Protein AF-A0A961QF78-F1 (afdb_monomer_lite)

Foldseek 3Di:
DDDDDDPDDPPPPPPPVPQDFDKAWDDWDDDPNDTKTKIKTWGAPDPPCPDVPSVPRPPIQIWMWIDQDVQDIDTQGRDCVSVVVVSVCVVVVNDDGDGDDDPD

Radius of gyration: 21.24 Å; chains: 1; bounding box: 30×67×54 Å

Structure (mmCIF, N/CA/C/O backbone):
data_AF-A0A961QF78-F1
#
_entry.id   AF-A0A961QF78-F1
#
loop_
_atom_site.group_PDB
_atom_site.id
_atom_site.type_symbol
_atom_site.label_atom_id
_atom_site.label_alt_id
_atom_site.label_comp_id
_atom_site.label_asym_id
_atom_site.label_entity_id
_atom_site.label_seq_id
_atom_site.pdbx_PDB_ins_code
_atom_site.Cartn_x
_atom_site.Cartn_y
_atom_site.Cartn_z
_atom_site.occupancy
_atom_site.B_iso_or_equiv
_atom_site.auth_seq_id
_atom_site.auth_comp_id
_atom_site.auth_asym_id
_atom_site.auth_atom_id
_atom_site.pdbx_PDB_model_num
ATOM 1 N N . MET A 1 1 ? -13.721 -57.727 -33.755 1.00 37.62 1 MET A N 1
ATOM 2 C CA . MET A 1 1 ? -13.379 -56.447 -34.413 1.00 37.62 1 MET A CA 1
ATOM 3 C C . MET A 1 1 ? -13.380 -55.358 -33.355 1.00 37.62 1 MET A C 1
ATOM 5 O O . MET A 1 1 ? -14.286 -55.329 -32.536 1.00 37.62 1 MET A O 1
ATOM 9 N N . ARG A 1 2 ? -12.299 -54.576 -33.316 1.00 43.25 2 ARG A N 1
ATOM 10 C CA . ARG A 1 2 ? -12.012 -53.510 -32.347 1.00 43.25 2 ARG A CA 1
ATOM 11 C C . ARG A 1 2 ? -12.944 -52.314 -32.557 1.00 43.25 2 ARG A C 1
ATOM 13 O O . ARG A 1 2 ? -13.176 -51.977 -33.711 1.00 43.25 2 ARG A O 1
ATOM 20 N N . LEU A 1 3 ? -13.312 -51.611 -31.484 1.00 38.59 3 LEU A N 1
ATOM 21 C CA . LEU A 1 3 ? -13.266 -50.144 -31.479 1.00 38.59 3 LEU A CA 1
ATOM 22 C C . LEU A 1 3 ? -13.252 -49.608 -30.038 1.00 38.59 3 LEU A C 1
ATOM 24 O O . LEU A 1 3 ? -14.286 -49.461 -29.395 1.00 38.59 3 LEU A O 1
ATOM 28 N N . SER A 1 4 ? -12.050 -49.343 -29.528 1.00 45.09 4 SER A N 1
ATOM 29 C CA . SER A 1 4 ? -11.834 -48.514 -28.341 1.00 45.09 4 SER A CA 1
ATOM 30 C C . SER A 1 4 ? -11.868 -47.057 -28.791 1.00 45.09 4 SER A C 1
ATOM 32 O O . SER A 1 4 ? -11.005 -46.647 -29.566 1.00 45.09 4 SER A O 1
ATOM 34 N N . ILE A 1 5 ? -12.847 -46.278 -28.334 1.00 55.16 5 ILE A N 1
ATOM 35 C CA . ILE A 1 5 ? -12.866 -44.829 -28.549 1.00 55.16 5 ILE A CA 1
ATOM 36 C C . ILE A 1 5 ? -12.299 -44.187 -27.283 1.00 55.16 5 ILE A C 1
ATOM 38 O O . ILE A 1 5 ? -12.975 -44.088 -26.264 1.00 55.16 5 ILE A O 1
ATOM 42 N N . LEU A 1 6 ? -11.019 -43.811 -27.348 1.00 52.19 6 LEU A N 1
ATOM 43 C CA . LEU A 1 6 ? -10.396 -42.878 -26.415 1.00 52.19 6 LEU A CA 1
ATOM 44 C C . LEU A 1 6 ? -10.910 -41.473 -26.745 1.00 52.19 6 LEU A C 1
ATOM 46 O O . LEU A 1 6 ? -10.454 -40.855 -27.706 1.00 52.19 6 LEU A O 1
ATOM 50 N N . THR A 1 7 ? -11.866 -40.963 -25.975 1.00 60.22 7 THR A N 1
ATOM 51 C CA . THR A 1 7 ? -12.257 -39.552 -26.037 1.00 60.22 7 THR A CA 1
ATOM 52 C C . THR A 1 7 ? -11.211 -38.731 -25.290 1.00 60.22 7 THR A C 1
ATOM 54 O O . THR A 1 7 ? -11.078 -38.814 -24.071 1.00 60.22 7 THR A O 1
ATOM 57 N N . GLY A 1 8 ? -10.411 -38.006 -26.070 1.00 50.50 8 GLY A N 1
ATOM 58 C CA . GLY A 1 8 ? -9.253 -37.250 -25.623 1.00 50.50 8 GLY A CA 1
ATOM 59 C C . GLY A 1 8 ? -9.582 -36.124 -24.646 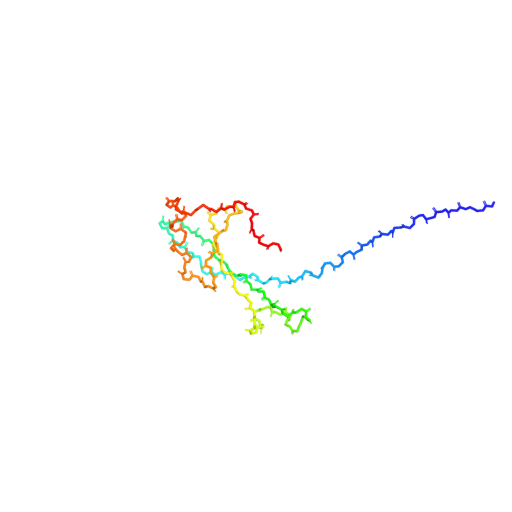1.00 50.50 8 GLY A C 1
ATOM 60 O O . GLY A 1 8 ? -10.525 -35.355 -24.818 1.00 50.50 8 GLY A O 1
ATOM 61 N N . THR A 1 9 ? -8.731 -36.022 -23.635 1.00 58.47 9 THR A N 1
ATOM 62 C CA . THR A 1 9 ? -8.574 -34.896 -22.722 1.00 58.47 9 THR A CA 1
ATOM 63 C C . THR A 1 9 ? -8.119 -33.658 -23.496 1.00 58.47 9 THR A C 1
ATOM 65 O O . THR A 1 9 ? -6.945 -33.517 -23.828 1.00 58.47 9 THR A O 1
ATOM 68 N N . ALA A 1 10 ? -9.034 -32.728 -23.759 1.00 55.44 10 ALA A N 1
ATOM 69 C CA . ALA A 1 10 ? -8.681 -31.363 -24.133 1.00 55.44 10 ALA A CA 1
ATOM 70 C C . ALA A 1 10 ? -8.483 -30.534 -22.853 1.00 55.44 10 ALA A C 1
ATOM 72 O O . ALA A 1 10 ? -9.369 -29.792 -22.433 1.00 55.44 10 ALA A O 1
ATOM 73 N N . LEU A 1 11 ? -7.325 -30.688 -22.200 1.00 54.59 11 LEU A N 1
ATOM 74 C CA . LEU A 1 11 ? -6.872 -29.711 -21.209 1.00 54.59 11 LEU A CA 1
ATOM 75 C C . LEU A 1 11 ? -6.378 -28.482 -21.985 1.00 54.59 11 LEU A C 1
ATOM 77 O O . LEU A 1 11 ? -5.232 -28.425 -22.429 1.00 54.59 11 LEU A O 1
ATOM 81 N N . LEU A 1 12 ? -7.259 -27.504 -22.187 1.00 52.03 12 LEU A N 1
ATOM 82 C CA . LEU A 1 12 ? -6.857 -26.150 -22.555 1.00 52.03 12 LEU A CA 1
ATOM 83 C C . LEU A 1 12 ? -6.114 -25.558 -21.352 1.00 52.03 12 LEU A C 1
ATOM 85 O O . LEU A 1 12 ? -6.719 -24.982 -20.451 1.00 52.03 12 LEU A O 1
ATOM 89 N N . ALA A 1 13 ? -4.797 -25.752 -21.315 1.00 53.66 13 ALA A N 1
ATOM 90 C CA . ALA A 1 13 ? -3.917 -25.002 -20.437 1.00 53.66 13 ALA A CA 1
ATOM 91 C C . ALA A 1 13 ? -3.958 -23.535 -20.884 1.00 53.66 13 ALA A C 1
ATOM 93 O O . ALA A 1 13 ? -3.224 -23.116 -21.777 1.00 53.66 13 ALA A O 1
ATOM 94 N N . ALA A 1 14 ? -4.855 -22.753 -20.287 1.00 52.00 14 ALA A N 1
ATOM 95 C CA . ALA A 1 14 ? -4.728 -21.310 -20.282 1.00 52.00 14 ALA A CA 1
ATOM 96 C C . ALA A 1 14 ? -3.449 -20.979 -19.499 1.00 52.00 14 ALA A C 1
ATOM 98 O O . ALA A 1 14 ? -3.462 -20.873 -18.274 1.00 52.00 14 ALA A O 1
ATOM 99 N N . CYS A 1 15 ? -2.319 -20.870 -20.202 1.00 51.75 15 CYS A N 1
ATOM 100 C CA . CYS A 1 15 ? -1.143 -20.173 -19.699 1.00 51.75 15 CYS A CA 1
ATOM 101 C C . CYS A 1 15 ? -1.511 -18.693 -19.582 1.00 51.75 15 CYS A C 1
ATOM 103 O O . CYS A 1 15 ? -1.208 -17.886 -20.458 1.00 51.75 15 CYS A O 1
ATOM 105 N N . SER A 1 16 ? -2.208 -18.338 -18.505 1.00 48.06 16 SER A N 1
ATOM 106 C CA . SER A 1 16 ? -2.266 -16.964 -18.036 1.00 48.06 16 SER A CA 1
ATOM 107 C C . SER A 1 16 ? -0.824 -16.564 -17.761 1.00 48.06 16 SER A C 1
ATOM 109 O O . SER A 1 16 ? -0.210 -17.077 -16.825 1.00 48.06 16 SER A O 1
ATOM 111 N N . VAL A 1 17 ? -0.254 -15.704 -18.604 1.00 51.66 17 VAL A N 1
ATOM 112 C CA . VAL A 1 17 ? 1.000 -15.018 -18.296 1.00 51.66 17 VAL A CA 1
ATOM 113 C C . VAL A 1 17 ? 0.685 -14.150 -17.081 1.00 51.66 17 VAL A C 1
ATOM 115 O O . VAL A 1 17 ? 0.201 -13.028 -17.224 1.00 51.66 17 VAL A O 1
ATOM 118 N N . LEU A 1 18 ? 0.831 -14.714 -15.876 1.00 54.84 18 LEU A N 1
ATOM 119 C CA . LEU A 1 18 ? 0.769 -13.956 -14.636 1.00 54.84 18 LEU A CA 1
ATOM 120 C C . LEU A 1 18 ? 1.874 -12.919 -14.765 1.00 54.84 18 LEU A C 1
ATOM 122 O O . LEU A 1 18 ? 3.051 -13.261 -14.680 1.00 54.84 18 LEU A O 1
ATOM 126 N N . ARG A 1 19 ? 1.502 -11.666 -15.027 1.00 60.88 19 ARG A N 1
ATOM 127 C CA . ARG A 1 19 ? 2.434 -10.556 -14.890 1.00 60.88 19 ARG A CA 1
ATOM 128 C C . ARG A 1 19 ? 2.821 -10.528 -13.415 1.00 60.88 19 ARG A C 1
ATOM 130 O O . ARG A 1 19 ? 1.931 -10.322 -12.585 1.00 60.88 19 ARG A O 1
ATOM 137 N N . PRO A 1 20 ? 4.081 -10.806 -13.055 1.00 61.72 20 PRO A N 1
ATOM 138 C CA . PRO A 1 20 ? 4.467 -10.776 -11.661 1.00 61.72 20 PRO A CA 1
ATOM 139 C C . PRO A 1 20 ? 4.433 -9.312 -11.225 1.00 61.72 20 PRO A C 1
ATOM 141 O O . PRO A 1 20 ? 5.315 -8.529 -11.564 1.00 61.72 20 PRO A O 1
ATOM 144 N N . TYR A 1 21 ? 3.386 -8.915 -10.501 1.00 74.06 21 TYR A N 1
ATOM 145 C CA . TYR A 1 21 ? 3.510 -7.736 -9.661 1.00 74.06 21 TYR A CA 1
ATOM 146 C C . TYR A 1 21 ? 4.476 -8.102 -8.540 1.00 74.06 21 TYR A C 1
ATOM 148 O O . TYR A 1 21 ? 4.408 -9.193 -7.966 1.00 74.06 21 TYR A O 1
ATOM 156 N N . GLN A 1 22 ? 5.381 -7.193 -8.224 1.00 87.25 22 GLN A N 1
ATOM 157 C CA . GLN A 1 22 ? 6.293 -7.382 -7.115 1.00 87.25 22 GLN A CA 1
ATOM 158 C C . GLN A 1 22 ? 5.731 -6.686 -5.889 1.00 87.25 22 GLN A C 1
ATOM 160 O O . GLN A 1 22 ? 5.290 -5.536 -5.948 1.00 87.25 22 GLN A O 1
ATOM 165 N N . HIS A 1 23 ? 5.719 -7.413 -4.780 1.00 91.12 23 HIS A N 1
ATOM 166 C CA . HIS A 1 23 ? 5.291 -6.913 -3.484 1.00 91.12 23 HIS A CA 1
ATOM 167 C C . HIS A 1 23 ? 6.527 -6.554 -2.665 1.00 91.12 23 HIS A C 1
ATOM 169 O O . HIS A 1 23 ? 7.433 -7.373 -2.523 1.00 91.12 23 HIS A O 1
ATOM 175 N N . VAL A 1 24 ? 6.566 -5.332 -2.144 1.00 93.69 24 VAL A N 1
ATOM 176 C CA . VAL A 1 24 ? 7.660 -4.826 -1.311 1.00 93.69 24 VAL A CA 1
ATOM 177 C C . VAL A 1 24 ? 7.078 -4.348 0.007 1.00 93.69 24 VAL A C 1
ATOM 179 O O . VAL A 1 24 ? 6.321 -3.377 0.029 1.00 93.69 24 VAL A O 1
ATOM 182 N N . ASP A 1 25 ? 7.435 -5.008 1.103 1.00 96.00 25 ASP A N 1
ATOM 183 C CA . ASP A 1 25 ? 7.040 -4.558 2.433 1.00 96.00 25 ASP A CA 1
ATOM 184 C C . ASP A 1 25 ? 7.774 -3.262 2.794 1.00 96.00 25 ASP A C 1
ATOM 186 O O . ASP A 1 25 ? 8.976 -3.106 2.562 1.00 96.00 25 ASP A O 1
ATOM 190 N N . LEU A 1 26 ? 7.028 -2.309 3.342 1.00 95.81 26 LEU A N 1
ATOM 191 C CA . LEU A 1 26 ? 7.534 -1.024 3.802 1.00 95.81 26 LEU A CA 1
ATOM 192 C C . LEU A 1 26 ? 7.504 -0.979 5.335 1.00 95.81 26 LEU A C 1
ATOM 194 O O . LEU A 1 26 ? 6.788 -1.766 5.959 1.00 95.81 26 LEU A O 1
ATOM 198 N N . PRO A 1 27 ? 8.255 -0.056 5.966 1.00 96.69 27 PRO A N 1
ATOM 199 C CA . PRO A 1 27 ? 8.155 0.144 7.403 1.00 96.69 27 PRO A CA 1
ATOM 200 C C . PRO A 1 27 ? 6.695 0.365 7.826 1.00 96.69 27 PRO A C 1
ATOM 202 O O . PRO A 1 27 ? 5.997 1.167 7.191 1.00 96.69 27 PRO A O 1
ATOM 205 N N . PRO A 1 28 ? 6.218 -0.329 8.872 1.00 95.88 28 PRO A N 1
ATOM 206 C CA . PRO A 1 28 ? 4.849 -0.177 9.325 1.00 95.88 28 PRO A CA 1
ATOM 207 C C . PRO A 1 28 ? 4.631 1.210 9.934 1.00 95.88 28 PRO A C 1
ATOM 209 O O . PRO A 1 28 ? 5.561 1.873 10.401 1.00 95.88 28 PRO A O 1
ATOM 212 N N . ILE A 1 29 ? 3.374 1.646 9.958 1.00 95.50 29 ILE A N 1
ATOM 213 C CA . ILE A 1 29 ? 2.982 2.933 10.537 1.00 95.50 29 ILE A CA 1
ATOM 214 C C . ILE A 1 29 ? 2.272 2.677 11.863 1.00 95.50 29 ILE A C 1
ATOM 216 O O . ILE A 1 29 ? 1.311 1.912 11.915 1.00 95.50 29 ILE A O 1
ATOM 220 N N . ASN A 1 30 ? 2.706 3.347 12.932 1.00 95.88 30 ASN A N 1
ATOM 221 C CA . ASN A 1 30 ? 2.049 3.277 14.235 1.00 95.88 30 ASN A CA 1
ATOM 222 C C . ASN A 1 30 ? 1.180 4.520 14.470 1.00 95.88 30 ASN A C 1
ATOM 224 O O . ASN A 1 30 ? 1.683 5.643 14.481 1.00 95.88 30 ASN A O 1
ATOM 228 N N . ILE A 1 31 ? -0.123 4.326 14.684 1.00 94.25 31 ILE A N 1
ATOM 229 C CA . ILE A 1 31 ? -1.056 5.408 15.024 1.00 94.25 31 ILE A CA 1
ATOM 230 C C . ILE A 1 31 ? -1.769 5.036 16.319 1.00 94.25 31 ILE A C 1
ATOM 232 O O . ILE A 1 31 ? -2.632 4.156 16.343 1.00 94.25 31 ILE A O 1
ATOM 236 N N . GLY A 1 32 ? -1.447 5.745 17.401 1.00 91.75 32 GLY A N 1
ATOM 237 C CA . GLY A 1 32 ? -2.109 5.566 18.696 1.00 91.75 32 GLY A CA 1
ATOM 238 C C . GLY A 1 32 ? -1.965 4.153 19.267 1.00 91.75 32 GLY A C 1
ATOM 239 O O . GLY A 1 32 ? -2.928 3.635 19.824 1.00 91.75 32 GLY A O 1
ATOM 240 N N . GLY A 1 33 ? -0.806 3.513 19.077 1.00 93.81 33 GLY A N 1
ATOM 241 C CA . GLY A 1 33 ? -0.519 2.166 19.579 1.00 93.81 33 GLY A CA 1
ATOM 242 C C . GLY A 1 33 ? -0.972 1.029 18.661 1.00 93.81 33 GLY A C 1
ATOM 243 O O . GLY A 1 33 ? -0.640 -0.121 18.926 1.00 93.81 33 GLY A O 1
ATOM 244 N N . THR A 1 34 ? -1.690 1.328 17.576 1.00 94.81 34 THR A N 1
ATOM 245 C CA . THR A 1 34 ? -2.038 0.344 16.544 1.00 94.81 34 THR A CA 1
ATOM 246 C C . THR A 1 34 ? -1.015 0.397 15.416 1.00 94.81 34 THR A C 1
ATOM 248 O O . THR A 1 34 ? -0.767 1.471 14.863 1.00 94.81 34 THR A O 1
ATOM 251 N N . GLU A 1 35 ? -0.444 -0.755 15.076 1.00 96.62 35 GLU A N 1
ATOM 252 C CA . GLU A 1 35 ? 0.479 -0.917 13.954 1.00 96.62 35 GLU A CA 1
ATOM 253 C C . GLU A 1 35 ? -0.284 -1.290 12.676 1.00 96.62 35 GLU A C 1
ATOM 255 O O . GLU A 1 35 ? -1.124 -2.188 12.685 1.00 96.62 35 GLU A O 1
ATOM 260 N N . TYR A 1 36 ? 0.015 -0.591 11.582 1.00 95.38 36 TYR A N 1
ATOM 261 C CA . TYR A 1 36 ? -0.564 -0.814 10.262 1.00 95.38 36 TYR A CA 1
ATOM 262 C C . TYR A 1 36 ? 0.532 -1.277 9.308 1.00 95.38 36 TYR A C 1
ATOM 264 O O . TYR A 1 36 ? 1.528 -0.574 9.113 1.00 95.38 36 TYR A O 1
ATOM 272 N N . ALA A 1 37 ? 0.334 -2.445 8.695 1.00 97.12 37 ALA A N 1
ATOM 273 C CA . ALA A 1 37 ? 1.230 -2.942 7.661 1.00 97.12 37 ALA A CA 1
ATOM 274 C C . ALA A 1 37 ? 1.104 -2.078 6.402 1.00 97.12 37 ALA A C 1
ATOM 276 O O . ALA A 1 37 ? -0.003 -1.740 5.974 1.00 97.12 37 ALA A O 1
ATOM 277 N N . VAL A 1 38 ? 2.240 -1.738 5.800 1.00 96.56 38 VAL A N 1
ATOM 278 C CA . VAL A 1 38 ? 2.309 -0.936 4.578 1.00 96.56 38 VAL A CA 1
ATOM 279 C C . VAL A 1 38 ? 3.154 -1.688 3.564 1.00 96.56 38 VAL A C 1
ATOM 281 O O . VAL A 1 38 ? 4.193 -2.244 3.905 1.00 96.56 38 VAL A O 1
ATOM 284 N N . PHE A 1 39 ? 2.720 -1.697 2.311 1.00 96.31 39 PHE A N 1
ATOM 285 C CA . PHE A 1 39 ? 3.462 -2.326 1.228 1.00 96.31 39 PHE A CA 1
ATOM 286 C C . PHE A 1 39 ? 3.344 -1.528 -0.064 1.00 96.31 39 PHE A C 1
ATOM 288 O O . PHE A 1 39 ? 2.407 -0.756 -0.263 1.00 96.31 39 PHE A O 1
ATOM 295 N N . MET A 1 40 ? 4.298 -1.733 -0.961 1.00 95.38 40 MET A N 1
ATOM 296 C CA . MET A 1 40 ? 4.301 -1.206 -2.316 1.00 95.38 40 MET A CA 1
ATOM 297 C C . MET A 1 40 ? 4.102 -2.353 -3.303 1.00 95.38 40 MET A C 1
ATOM 299 O O . MET A 1 40 ? 4.822 -3.349 -3.270 1.00 95.38 40 MET A O 1
ATOM 303 N N . ARG A 1 41 ? 3.143 -2.193 -4.213 1.00 93.44 41 ARG A N 1
ATOM 304 C CA . ARG A 1 41 ? 3.047 -2.981 -5.440 1.00 93.44 41 ARG A CA 1
ATOM 305 C C . ARG A 1 41 ? 3.843 -2.275 -6.523 1.00 93.44 41 ARG A C 1
ATOM 307 O O . ARG A 1 41 ? 3.648 -1.079 -6.746 1.00 93.44 41 ARG A O 1
ATOM 314 N N . VAL A 1 42 ? 4.715 -3.020 -7.182 1.00 91.44 42 VAL A N 1
ATOM 315 C CA . VAL A 1 42 ? 5.501 -2.551 -8.319 1.00 91.44 42 VAL A CA 1
ATOM 316 C C . VAL A 1 42 ? 5.115 -3.375 -9.536 1.00 91.44 42 VAL A C 1
ATOM 318 O O . VAL A 1 42 ? 5.141 -4.605 -9.499 1.00 91.44 42 VAL A O 1
ATOM 321 N N . GLU A 1 43 ? 4.710 -2.691 -10.598 1.00 88.69 43 GLU A N 1
ATOM 322 C CA . GLU A 1 43 ? 4.249 -3.300 -11.841 1.00 88.69 43 GLU A CA 1
ATOM 323 C C . GLU A 1 43 ? 5.060 -2.748 -13.011 1.00 88.69 43 GLU A C 1
ATOM 325 O O . GLU A 1 43 ? 5.023 -1.551 -13.299 1.00 88.69 43 GLU A O 1
ATOM 330 N N . SER A 1 44 ? 5.774 -3.628 -13.708 1.00 86.38 44 SER A N 1
ATOM 331 C CA . SER A 1 44 ? 6.436 -3.278 -14.960 1.00 86.38 44 SER A CA 1
ATOM 332 C C . SER A 1 44 ? 5.402 -3.211 -16.097 1.00 86.38 44 SER A C 1
ATOM 334 O O . SER A 1 44 ? 4.660 -4.176 -16.306 1.00 86.38 44 SER A O 1
ATOM 336 N N . PRO A 1 45 ? 5.322 -2.101 -16.857 1.00 82.31 45 PRO A N 1
ATOM 337 C CA . PRO A 1 45 ? 4.471 -2.030 -18.044 1.00 82.31 45 PRO A CA 1
ATOM 338 C C . PRO A 1 45 ? 5.020 -2.836 -19.235 1.00 82.31 45 PRO A C 1
ATOM 340 O O . PRO A 1 45 ? 4.284 -3.048 -20.202 1.00 82.31 45 PRO A O 1
ATOM 343 N N . SER A 1 46 ? 6.284 -3.280 -19.186 1.00 76.06 46 SER A N 1
ATOM 344 C CA . SER A 1 46 ? 6.937 -4.074 -20.233 1.00 76.06 46 SER A CA 1
ATOM 345 C C . SER A 1 46 ? 6.231 -5.428 -20.395 1.00 76.06 46 SER A C 1
ATOM 347 O O . SER A 1 46 ? 6.257 -6.301 -19.531 1.00 76.06 46 SER A O 1
ATOM 349 N N . SER A 1 47 ? 5.538 -5.599 -21.525 1.00 70.50 47 SER A N 1
ATOM 350 C CA . SER A 1 47 ? 4.815 -6.834 -21.864 1.00 70.50 47 SER A CA 1
ATOM 351 C C . SER A 1 47 ? 5.716 -7.931 -22.430 1.00 70.50 47 SER A C 1
ATOM 353 O O . SER A 1 47 ? 5.287 -9.072 -22.562 1.00 70.50 47 SER A O 1
ATOM 355 N N . ASP A 1 48 ? 6.934 -7.569 -22.811 1.00 65.88 48 ASP A N 1
ATOM 356 C CA . ASP A 1 48 ? 7.949 -8.423 -23.421 1.00 65.88 48 ASP A CA 1
ATOM 357 C C . ASP A 1 48 ? 8.888 -9.074 -22.392 1.00 65.88 48 ASP A C 1
ATOM 359 O O . ASP A 1 48 ? 9.834 -9.753 -22.778 1.00 65.88 48 ASP A O 1
ATOM 363 N N . MET A 1 49 ? 8.612 -8.913 -21.089 1.00 64.06 49 MET A N 1
ATOM 364 C CA . MET A 1 49 ? 9.423 -9.458 -19.990 1.00 64.06 49 MET A CA 1
ATOM 365 C C . MET A 1 49 ? 10.892 -9.007 -20.031 1.00 64.06 49 MET A C 1
ATOM 367 O O . MET A 1 49 ? 11.757 -9.672 -19.459 1.00 64.06 49 MET A O 1
ATOM 371 N N . THR A 1 50 ? 11.181 -7.870 -20.677 1.00 69.75 50 THR A N 1
ATOM 372 C CA . THR A 1 50 ? 12.535 -7.294 -20.747 1.00 69.75 50 THR A CA 1
ATOM 373 C C . THR A 1 50 ? 13.123 -7.101 -19.350 1.00 69.75 50 THR A C 1
ATOM 375 O O . THR A 1 50 ? 14.323 -7.277 -19.141 1.00 69.75 50 THR A O 1
ATOM 378 N N . TYR A 1 51 ? 12.259 -6.826 -18.373 1.00 67.62 51 TYR A N 1
ATOM 379 C CA . TYR A 1 51 ? 12.603 -6.806 -16.963 1.00 67.62 51 TYR A CA 1
ATOM 380 C C . TYR A 1 51 ? 12.004 -8.026 -16.259 1.00 67.62 51 TYR A C 1
ATOM 382 O O . TYR A 1 51 ? 10.793 -8.124 -16.072 1.00 67.62 51 TYR A O 1
ATOM 390 N N . ALA A 1 52 ? 12.866 -8.959 -15.846 1.00 71.00 52 ALA A N 1
ATOM 391 C CA . ALA A 1 52 ? 12.471 -10.083 -14.992 1.00 71.00 52 ALA A CA 1
ATOM 392 C C . ALA A 1 52 ? 12.116 -9.634 -13.559 1.00 71.00 52 ALA A C 1
ATOM 394 O O . ALA A 1 52 ? 11.372 -10.319 -12.861 1.00 71.00 52 ALA A O 1
ATOM 395 N N . ASP A 1 53 ? 12.651 -8.485 -13.139 1.00 79.25 53 ASP A N 1
ATOM 396 C CA . ASP A 1 53 ? 12.404 -7.835 -11.855 1.00 79.25 53 ASP A CA 1
ATOM 397 C C . ASP A 1 53 ? 11.695 -6.497 -12.103 1.00 79.25 53 ASP A C 1
ATOM 399 O O . ASP A 1 53 ? 12.258 -5.603 -12.740 1.00 79.25 53 ASP A O 1
ATOM 403 N N . ALA A 1 54 ? 10.461 -6.349 -11.613 1.00 85.25 54 ALA A N 1
ATOM 404 C CA . ALA A 1 54 ? 9.677 -5.134 -11.822 1.00 85.25 54 ALA A CA 1
ATOM 405 C C . ALA A 1 54 ? 10.326 -3.909 -11.156 1.00 85.25 54 ALA A C 1
ATOM 407 O O . ALA A 1 54 ? 10.154 -2.796 -11.642 1.00 85.25 54 ALA A O 1
ATOM 408 N N . LEU A 1 55 ? 11.113 -4.088 -10.089 1.00 85.75 55 LEU A N 1
ATOM 409 C CA . LEU A 1 55 ? 11.872 -3.000 -9.465 1.00 85.75 55 LEU A CA 1
ATOM 410 C C . LEU A 1 55 ? 13.014 -2.472 -10.338 1.00 85.75 55 LEU A C 1
ATOM 412 O O . LEU A 1 55 ? 13.424 -1.324 -10.151 1.00 85.75 55 LEU A O 1
ATOM 416 N N . ALA A 1 56 ? 13.529 -3.290 -11.256 1.00 86.12 56 ALA A N 1
ATOM 417 C CA . ALA A 1 56 ? 14.606 -2.909 -12.162 1.00 86.12 56 ALA A CA 1
ATOM 418 C C . ALA A 1 56 ? 14.103 -2.154 -13.405 1.00 86.12 56 ALA A C 1
ATOM 420 O O . ALA A 1 56 ? 14.913 -1.546 -14.107 1.00 86.12 56 ALA A O 1
ATOM 421 N N . ASP A 1 57 ? 12.793 -2.173 -13.679 1.00 87.31 57 ASP A N 1
ATOM 422 C CA . ASP A 1 57 ? 12.201 -1.411 -14.777 1.00 87.31 57 ASP A CA 1
ATOM 423 C C . ASP A 1 57 ? 12.090 0.078 -14.390 1.00 87.31 57 ASP A C 1
ATOM 425 O O . ASP A 1 57 ? 11.341 0.427 -13.469 1.00 87.31 57 ASP A O 1
ATOM 429 N N . PRO A 1 58 ? 12.792 0.994 -15.086 1.00 87.31 58 PRO A N 1
ATOM 430 C CA . PRO A 1 58 ? 12.710 2.426 -14.804 1.00 87.31 58 PRO A CA 1
ATOM 431 C C . PRO A 1 58 ? 11.314 3.013 -15.063 1.00 87.31 58 PRO A C 1
ATOM 433 O O . PRO A 1 58 ? 11.001 4.082 -14.545 1.00 87.31 58 PRO A O 1
ATOM 436 N N . ASN A 1 59 ? 10.475 2.324 -15.840 1.00 87.56 59 ASN A N 1
ATOM 437 C CA . ASN A 1 59 ? 9.101 2.714 -16.147 1.00 87.56 59 ASN A CA 1
ATOM 438 C C . ASN A 1 59 ? 8.072 1.994 -15.263 1.00 87.56 59 ASN A C 1
ATOM 440 O O . ASN A 1 59 ? 6.868 2.101 -15.516 1.00 87.56 59 ASN A O 1
ATOM 444 N N . ALA A 1 60 ? 8.513 1.246 -14.247 1.00 89.06 60 ALA A N 1
ATOM 445 C CA . ALA A 1 60 ? 7.606 0.539 -13.362 1.00 89.06 60 ALA A CA 1
ATOM 446 C C . ALA A 1 60 ? 6.655 1.494 -12.636 1.00 89.06 6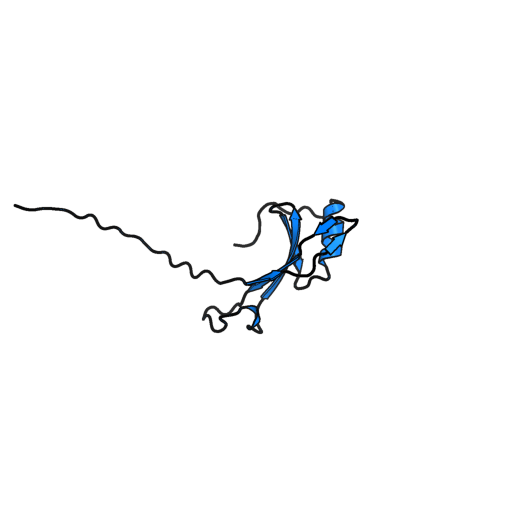0 ALA A C 1
ATOM 448 O O . ALA A 1 60 ? 7.051 2.505 -12.050 1.00 89.06 60 ALA A O 1
ATOM 449 N N . ARG A 1 61 ? 5.380 1.119 -12.615 1.00 91.00 61 ARG A N 1
ATOM 450 C CA . ARG A 1 61 ? 4.342 1.799 -11.848 1.00 91.00 61 ARG A CA 1
ATOM 451 C C . ARG A 1 61 ? 4.406 1.330 -10.404 1.00 91.00 61 ARG A C 1
ATOM 453 O O . ARG A 1 61 ? 4.576 0.143 -10.135 1.00 91.00 61 ARG A O 1
ATOM 460 N N . ARG A 1 62 ? 4.248 2.266 -9.471 1.00 92.69 62 ARG A N 1
ATOM 461 C CA . ARG A 1 62 ? 4.301 2.006 -8.029 1.00 92.69 62 ARG A CA 1
ATOM 462 C C . ARG A 1 62 ? 2.981 2.397 -7.396 1.00 92.69 62 ARG A C 1
ATOM 464 O O . ARG A 1 62 ? 2.451 3.466 -7.675 1.00 92.69 62 ARG A O 1
ATOM 471 N N . ALA A 1 63 ? 2.470 1.541 -6.528 1.00 94.62 63 ALA A N 1
ATOM 472 C CA . ALA A 1 63 ? 1.258 1.801 -5.772 1.00 94.62 63 ALA A CA 1
ATOM 473 C C . ALA A 1 63 ? 1.458 1.341 -4.329 1.00 94.62 63 ALA A C 1
ATOM 475 O O . ALA A 1 63 ? 1.706 0.166 -4.074 1.00 94.62 63 ALA A O 1
ATOM 476 N N . VAL A 1 64 ? 1.375 2.271 -3.385 1.00 95.88 64 VAL A N 1
ATOM 477 C CA . VAL A 1 64 ? 1.524 2.009 -1.955 1.00 95.88 64 VAL A CA 1
ATOM 478 C C . VAL A 1 64 ? 0.157 1.804 -1.327 1.00 95.88 64 VAL A C 1
ATOM 480 O O . VAL A 1 64 ? -0.790 2.541 -1.608 1.00 95.88 64 VAL A O 1
ATOM 483 N N . TYR A 1 65 ? 0.069 0.809 -0.454 1.00 95.81 65 TYR A N 1
ATOM 484 C CA . TYR A 1 65 ? -1.141 0.439 0.257 1.00 95.81 65 TYR A CA 1
ATOM 485 C C . TYR A 1 65 ? -0.866 0.275 1.746 1.00 95.81 65 TYR A C 1
ATOM 487 O O . TYR A 1 65 ? 0.190 -0.220 2.135 1.00 95.81 65 TYR A O 1
ATOM 495 N N . ALA A 1 66 ? -1.848 0.636 2.567 1.00 96.38 66 ALA A N 1
ATOM 496 C CA . ALA A 1 66 ? -1.887 0.299 3.983 1.00 96.38 66 ALA A CA 1
ATOM 497 C C . ALA A 1 66 ? -2.988 -0.731 4.248 1.00 96.38 66 ALA A C 1
ATOM 499 O O . ALA A 1 66 ? -4.114 -0.577 3.771 1.00 96.38 66 ALA A O 1
ATOM 500 N N . VAL A 1 67 ? -2.673 -1.765 5.023 1.00 95.12 67 VAL A N 1
ATOM 501 C CA . VAL A 1 67 ? -3.641 -2.752 5.509 1.00 95.12 67 VAL A CA 1
ATOM 502 C C . VAL A 1 67 ? -4.306 -2.179 6.752 1.00 95.12 67 VAL A C 1
ATOM 504 O O . VAL A 1 67 ? -3.633 -1.954 7.756 1.00 95.12 67 VAL A O 1
ATOM 507 N N . VAL A 1 68 ? -5.613 -1.924 6.683 1.00 93.38 68 VAL A N 1
ATOM 508 C CA . VAL A 1 68 ? -6.366 -1.352 7.814 1.00 93.38 68 VAL A CA 1
ATOM 509 C C . VAL A 1 68 ? -7.269 -2.351 8.519 1.00 93.38 68 VAL A C 1
ATOM 511 O O . VAL A 1 68 ? -7.523 -2.172 9.701 1.00 93.38 68 VAL A O 1
ATOM 514 N N . ASP A 1 69 ? -7.685 -3.411 7.826 1.00 89.25 69 ASP A N 1
ATOM 515 C CA . ASP A 1 69 ? -8.394 -4.569 8.377 1.00 89.25 69 ASP A CA 1
ATOM 516 C C . ASP A 1 69 ? -8.102 -5.801 7.500 1.00 89.25 69 ASP A C 1
ATOM 518 O O . ASP A 1 69 ? -7.620 -5.651 6.368 1.00 89.25 69 ASP A O 1
ATOM 522 N N . PRO A 1 70 ? -8.425 -7.027 7.955 1.00 87.69 70 PRO A N 1
ATOM 523 C CA . PRO A 1 70 ? -8.363 -8.215 7.111 1.00 87.69 70 PRO A CA 1
ATOM 524 C C . PRO A 1 70 ? -9.140 -8.017 5.800 1.00 87.69 70 PRO A C 1
ATOM 526 O O . PRO A 1 70 ? -10.346 -7.786 5.801 1.00 87.69 70 PRO A O 1
ATOM 529 N N . GLY A 1 71 ? -8.432 -8.080 4.670 1.00 86.12 71 GLY A N 1
ATOM 530 C CA . GLY A 1 71 ? -9.017 -7.889 3.339 1.00 86.12 71 GLY A CA 1
ATOM 531 C C . GLY A 1 71 ? -9.339 -6.436 2.960 1.00 86.12 71 GLY A C 1
ATOM 532 O O . GLY A 1 71 ? -9.870 -6.213 1.872 1.00 86.12 71 GLY A O 1
ATOM 533 N N . ARG A 1 72 ? -9.008 -5.441 3.799 1.00 89.38 72 ARG A N 1
ATOM 534 C CA . ARG A 1 72 ? -9.255 -4.018 3.511 1.00 89.38 72 ARG A CA 1
ATOM 535 C C . ARG A 1 72 ? -7.952 -3.238 3.419 1.00 89.38 72 ARG A C 1
ATOM 537 O O . ARG A 1 72 ? -7.142 -3.212 4.346 1.00 89.38 72 ARG A O 1
ATOM 544 N N . LEU A 1 73 ? -7.791 -2.569 2.282 1.00 93.00 73 LEU A N 1
ATOM 545 C CA . LEU A 1 73 ? -6.599 -1.812 1.926 1.00 93.00 73 LEU A CA 1
ATOM 546 C C . LEU A 1 73 ? -6.961 -0.357 1.638 1.00 93.00 73 LEU A C 1
ATOM 548 O O . LEU A 1 73 ? -7.943 -0.082 0.950 1.00 93.00 73 LEU A O 1
ATOM 552 N N . ILE A 1 74 ? -6.124 0.567 2.097 1.00 93.00 74 ILE A N 1
ATOM 553 C CA . ILE A 1 74 ? -6.144 1.972 1.685 1.00 93.00 74 ILE A CA 1
ATOM 554 C C . ILE A 1 74 ? -5.067 2.170 0.631 1.00 93.00 74 ILE A C 1
ATOM 556 O O . ILE A 1 74 ? -3.907 1.869 0.893 1.00 93.00 74 ILE A O 1
ATOM 560 N N . TYR A 1 75 ? -5.423 2.724 -0.527 1.00 94.06 75 TYR A N 1
ATOM 561 C CA . TYR A 1 75 ? -4.432 3.213 -1.482 1.00 94.06 75 TYR A CA 1
ATOM 562 C C . TYR A 1 75 ? -3.839 4.538 -0.991 1.00 94.06 75 TYR A C 1
ATOM 564 O O . TYR A 1 75 ? -4.562 5.521 -0.828 1.00 94.06 75 TYR A O 1
ATOM 572 N N . CYS A 1 76 ? -2.528 4.562 -0.762 1.00 94.06 76 CYS A N 1
ATOM 573 C CA . CYS A 1 76 ? -1.809 5.730 -0.265 1.00 94.06 76 CYS A CA 1
ATOM 574 C C . CYS A 1 76 ? -1.215 6.620 -1.364 1.00 94.06 76 CYS A C 1
ATOM 576 O O . CYS A 1 76 ? -0.700 7.690 -1.052 1.00 94.06 76 CYS A O 1
ATOM 578 N N . GLY A 1 77 ? -1.258 6.199 -2.630 1.00 93.31 77 GLY A N 1
ATOM 579 C CA . GLY A 1 77 ? -0.555 6.874 -3.722 1.00 93.31 77 GLY A CA 1
ATOM 580 C C . GLY A 1 77 ? 0.725 6.144 -4.130 1.00 93.31 77 GLY A C 1
ATOM 581 O O . GLY A 1 77 ? 0.876 4.949 -3.899 1.00 93.31 77 GLY A O 1
ATOM 582 N N . GLU A 1 78 ? 1.666 6.870 -4.728 1.00 92.31 78 GLU A N 1
ATOM 583 C CA . GLU A 1 78 ? 2.946 6.312 -5.202 1.00 92.31 78 GLU A CA 1
ATOM 584 C C . GLU A 1 78 ? 4.020 6.234 -4.099 1.00 92.31 78 GLU A C 1
ATOM 586 O O . GLU A 1 78 ? 5.063 5.607 -4.279 1.00 92.31 78 GLU A O 1
ATOM 591 N N . THR A 1 79 ? 3.775 6.858 -2.940 1.00 92.50 79 THR A N 1
ATOM 592 C CA . THR A 1 79 ? 4.709 6.914 -1.804 1.00 92.50 79 THR A CA 1
ATOM 593 C C . THR A 1 79 ? 3.997 6.621 -0.484 1.00 92.50 79 THR A C 1
ATOM 595 O O . THR A 1 79 ? 2.773 6.690 -0.398 1.00 92.50 79 THR A O 1
ATOM 598 N N . ALA A 1 80 ? 4.761 6.310 0.567 1.00 92.00 80 ALA A N 1
ATOM 599 C CA . ALA A 1 80 ? 4.212 6.046 1.901 1.00 92.00 80 ALA A CA 1
ATOM 600 C C . ALA A 1 80 ? 3.800 7.314 2.669 1.00 92.00 80 ALA A C 1
ATOM 602 O O . ALA A 1 80 ? 3.048 7.220 3.637 1.00 92.00 80 ALA A O 1
ATOM 603 N N . ALA A 1 81 ? 4.258 8.499 2.245 1.00 92.81 81 ALA A N 1
ATOM 604 C CA . ALA A 1 81 ? 4.033 9.754 2.964 1.00 92.81 81 ALA A CA 1
ATOM 605 C C . ALA A 1 81 ? 2.543 10.064 3.245 1.00 92.81 81 ALA A C 1
ATOM 607 O O . ALA A 1 81 ? 2.236 10.508 4.352 1.00 92.81 81 ALA A O 1
ATOM 608 N N . PRO A 1 82 ? 1.587 9.794 2.330 1.00 93.00 82 PRO A N 1
ATOM 609 C CA . PRO A 1 82 ? 0.175 10.071 2.592 1.00 93.00 82 PRO A CA 1
ATOM 610 C C . PRO A 1 82 ? -0.517 9.031 3.487 1.00 93.00 82 PRO A C 1
ATOM 612 O O . PRO A 1 82 ? -1.5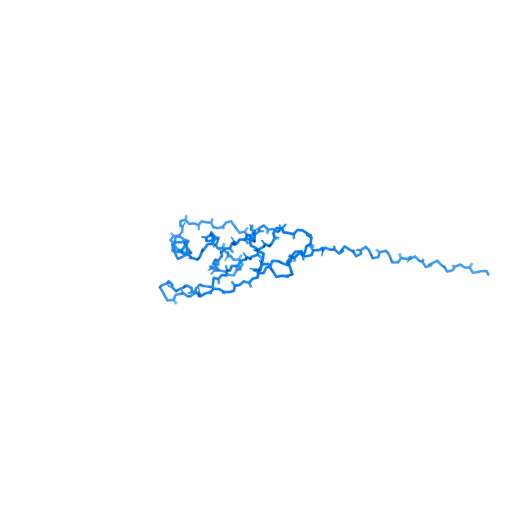87 9.334 4.025 1.00 93.00 82 PRO A O 1
ATOM 615 N N . CYS A 1 83 ? 0.058 7.828 3.663 1.00 93.75 83 CYS A N 1
ATOM 616 C CA . CYS A 1 83 ? -0.608 6.704 4.334 1.00 93.75 83 CYS A CA 1
ATOM 617 C C . CYS A 1 83 ? -1.102 7.069 5.734 1.00 93.75 83 CYS A C 1
ATOM 619 O O . CYS A 1 83 ? -2.252 6.792 6.062 1.00 93.75 83 CYS A O 1
ATOM 621 N N . GLU A 1 84 ? -0.271 7.722 6.551 1.00 94.81 84 GLU A N 1
ATOM 622 C CA . GLU A 1 84 ? -0.638 8.031 7.935 1.00 94.81 84 GLU A CA 1
ATOM 623 C C . GLU A 1 84 ? -1.908 8.894 8.006 1.00 94.81 84 GLU A C 1
ATOM 625 O O . GLU A 1 84 ? -2.841 8.591 8.753 1.00 94.81 84 GLU A O 1
ATOM 630 N N . SER A 1 85 ? -1.979 9.940 7.178 1.00 94.19 85 SER A N 1
ATOM 631 C CA . SER A 1 85 ? -3.142 10.831 7.117 1.00 94.19 85 SER A CA 1
ATOM 632 C C . SER A 1 85 ? -4.411 10.104 6.660 1.00 94.19 85 SER A C 1
ATOM 634 O O . SER A 1 85 ? -5.487 10.329 7.214 1.00 94.19 85 SER A O 1
ATOM 636 N N . LEU A 1 86 ? -4.289 9.189 5.695 1.00 93.69 86 LEU A N 1
ATOM 637 C CA . LEU A 1 86 ? -5.416 8.432 5.159 1.00 93.69 86 LEU A CA 1
ATOM 638 C C . LEU A 1 86 ? -5.924 7.388 6.156 1.00 93.69 86 LEU A C 1
ATOM 640 O O . LEU A 1 86 ? -7.134 7.261 6.327 1.00 93.69 86 LEU A O 1
ATOM 644 N N . ILE A 1 87 ? -5.025 6.708 6.872 1.00 94.00 87 ILE A N 1
ATOM 645 C CA . ILE A 1 87 ? -5.394 5.784 7.952 1.00 94.00 87 ILE A CA 1
ATOM 646 C C . ILE A 1 87 ? -6.105 6.546 9.078 1.00 94.00 87 ILE A C 1
ATOM 648 O O . ILE A 1 87 ? -7.134 6.091 9.575 1.00 94.00 87 ILE A O 1
ATOM 652 N N . ARG A 1 88 ? -5.617 7.733 9.468 1.00 93.69 88 ARG A N 1
ATOM 653 C CA . ARG A 1 88 ? -6.287 8.570 10.483 1.00 93.69 88 ARG A CA 1
ATOM 654 C C . ARG A 1 88 ? -7.706 8.959 10.058 1.00 93.69 88 ARG A C 1
ATOM 656 O O . ARG A 1 88 ? -8.624 8.842 10.863 1.00 93.69 88 ARG A O 1
ATOM 663 N N . ARG A 1 89 ? -7.897 9.365 8.800 1.00 91.75 89 ARG A N 1
ATOM 664 C CA . ARG A 1 89 ? -9.224 9.693 8.248 1.00 91.75 89 ARG A CA 1
ATOM 665 C C . ARG A 1 89 ? -10.143 8.474 8.167 1.00 91.75 89 ARG A C 1
ATOM 667 O O . ARG A 1 89 ? -11.320 8.580 8.485 1.00 91.75 89 ARG A O 1
ATOM 674 N N . TYR A 1 90 ? -9.606 7.311 7.804 1.00 91.44 90 TYR A N 1
ATOM 675 C CA . TYR A 1 90 ? -10.337 6.045 7.851 1.00 91.44 90 TYR A CA 1
ATOM 676 C C . TYR A 1 90 ? -10.840 5.735 9.269 1.00 91.44 90 TYR A C 1
ATOM 678 O O . TYR A 1 90 ? -12.024 5.473 9.455 1.00 91.44 90 TYR A O 1
ATOM 686 N N . ARG A 1 91 ? -9.980 5.872 10.288 1.00 89.88 91 ARG A N 1
ATOM 687 C CA . ARG A 1 91 ? -10.370 5.689 11.699 1.00 89.88 91 ARG A CA 1
ATOM 688 C C . ARG A 1 91 ? -11.400 6.706 12.188 1.00 89.88 91 ARG A C 1
ATOM 690 O O . ARG A 1 91 ? -12.182 6.381 13.073 1.00 89.88 91 ARG A O 1
ATOM 697 N N . ALA A 1 92 ? -11.382 7.922 11.645 1.00 89.69 92 ALA A N 1
ATOM 698 C CA . ALA A 1 92 ? -12.372 8.954 11.943 1.00 89.69 92 ALA A CA 1
ATOM 699 C C . ALA A 1 92 ? -13.730 8.707 11.253 1.00 89.69 92 ALA A C 1
ATOM 701 O O . ALA A 1 92 ? -14.708 9.362 11.597 1.00 89.69 92 ALA A O 1
ATOM 702 N N . GLY A 1 93 ? -13.805 7.755 10.312 1.00 85.94 93 GLY A N 1
ATOM 703 C CA . GLY A 1 93 ? -15.005 7.472 9.522 1.00 85.94 93 GLY A CA 1
ATOM 704 C C . GLY A 1 93 ? -15.157 8.345 8.269 1.00 85.94 93 GLY A C 1
ATOM 705 O O . GLY A 1 93 ? -16.165 8.240 7.578 1.00 85.94 93 GLY A O 1
ATOM 706 N N . ASP A 1 94 ? -14.155 9.164 7.937 1.00 78.81 94 ASP A N 1
ATOM 707 C CA . ASP A 1 94 ? -14.190 10.102 6.803 1.00 78.81 94 ASP A CA 1
ATOM 708 C C . ASP A 1 94 ? -13.877 9.436 5.453 1.00 78.81 94 ASP A C 1
ATOM 710 O O . ASP A 1 94 ? -14.062 10.036 4.391 1.00 78.81 94 ASP A O 1
ATOM 714 N N . VAL A 1 95 ? -13.329 8.217 5.478 1.00 71.69 95 VAL A N 1
ATOM 715 C CA . VAL A 1 95 ? -13.011 7.421 4.287 1.00 71.69 95 VAL A CA 1
ATOM 716 C C . VAL A 1 95 ? -13.749 6.095 4.385 1.00 71.69 95 VAL A C 1
ATOM 718 O O . VAL A 1 95 ? -13.391 5.240 5.192 1.00 71.69 95 VAL A O 1
ATOM 721 N N . SER A 1 96 ? -14.756 5.906 3.534 1.00 64.62 96 SER A N 1
ATOM 722 C CA . SER A 1 96 ? -15.378 4.599 3.335 1.00 64.62 96 SER A CA 1
ATOM 723 C C . SER A 1 96 ? -14.664 3.880 2.194 1.00 64.62 96 SER A C 1
ATOM 725 O O . SER A 1 96 ? -14.675 4.341 1.053 1.00 64.62 96 SER A O 1
ATOM 727 N N . LEU A 1 97 ? -13.998 2.771 2.512 1.00 67.06 97 LEU A N 1
ATOM 728 C CA . LEU A 1 97 ? -13.407 1.890 1.508 1.00 67.06 97 LEU A CA 1
ATOM 729 C C . LEU A 1 97 ? -14.509 0.988 0.965 1.00 67.06 97 LEU A C 1
ATOM 731 O O . LEU A 1 97 ? -15.091 0.222 1.734 1.00 67.06 97 LEU A O 1
ATOM 735 N N . SER A 1 98 ? -14.779 1.068 -0.338 1.00 54.28 98 SER A N 1
ATOM 736 C CA . SER A 1 98 ? -15.601 0.075 -1.026 1.00 54.28 98 SER A CA 1
ATOM 737 C C . SER A 1 98 ? -14.950 -1.296 -0.841 1.00 54.28 98 SER A C 1
ATOM 739 O O . SER A 1 98 ? -13.794 -1.492 -1.220 1.00 54.28 98 SER A O 1
ATOM 741 N N . GLU A 1 99 ? -15.661 -2.223 -0.201 1.00 44.28 99 GLU A N 1
ATOM 742 C CA . GLU A 1 99 ? -15.188 -3.592 -0.011 1.00 44.28 99 GLU A CA 1
ATOM 743 C C . GLU A 1 99 ? -14.888 -4.225 -1.380 1.00 44.2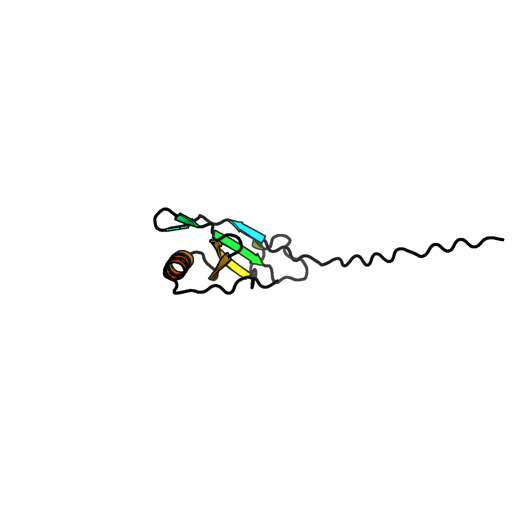8 99 GLU A C 1
ATOM 745 O O . GLU A 1 99 ? -15.747 -4.261 -2.257 1.00 44.28 99 GLU A O 1
ATOM 750 N N . GLY A 1 100 ? -13.660 -4.712 -1.578 1.00 44.38 100 GLY A N 1
ATOM 751 C CA . GLY A 1 100 ? -13.369 -5.664 -2.654 1.00 44.38 100 GLY A CA 1
ATOM 752 C C . GLY A 1 100 ? -13.151 -5.099 -4.062 1.00 44.38 100 GLY A C 1
ATOM 753 O O . GLY A 1 100 ? -13.611 -5.697 -5.028 1.00 44.38 100 GLY A O 1
ATOM 754 N N . GLY A 1 101 ? -12.414 -3.997 -4.210 1.00 37.62 101 GLY A N 1
ATOM 755 C CA . GLY A 1 101 ? -12.094 -3.422 -5.523 1.00 37.62 101 GLY A CA 1
ATOM 756 C C . GLY A 1 101 ? -10.604 -3.225 -5.789 1.00 37.62 101 GLY A C 1
ATOM 757 O O . GLY A 1 101 ? -10.224 -2.189 -6.326 1.00 37.62 101 GLY A O 1
ATOM 758 N N . GLY A 1 102 ? -9.737 -4.159 -5.389 1.00 33.94 102 GLY A N 1
ATOM 759 C CA . GLY A 1 102 ? -8.389 -4.179 -5.960 1.00 33.94 102 GLY A CA 1
ATOM 760 C C . GLY A 1 102 ? -8.515 -4.471 -7.460 1.00 33.94 102 GLY A C 1
ATOM 761 O O . GLY A 1 102 ? -9.153 -5.473 -7.785 1.00 33.94 102 GLY A O 1
ATOM 762 N N . PRO A 1 103 ? -7.988 -3.631 -8.374 1.00 40.97 103 PRO A N 1
ATOM 763 C CA . PRO A 1 103 ? -8.002 -3.967 -9.790 1.00 40.97 103 PRO A CA 1
ATOM 764 C C . PRO A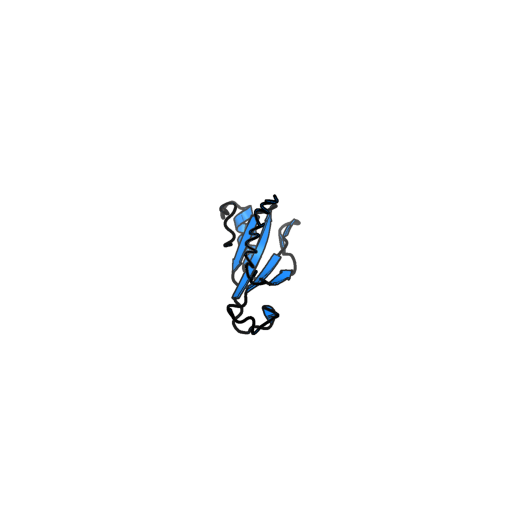 1 103 ? -7.237 -5.280 -9.967 1.00 40.97 103 PRO A C 1
ATOM 766 O O . PRO A 1 103 ? -6.072 -5.387 -9.559 1.00 40.97 103 PRO A O 1
ATOM 769 N N . MET A 1 104 ? -7.967 -6.275 -10.471 1.00 38.16 104 MET A N 1
ATOM 770 C CA . MET A 1 104 ? -7.431 -7.537 -10.969 1.00 38.16 104 MET A CA 1
ATOM 771 C C . MET A 1 104 ? -6.690 -7.299 -12.279 1.00 38.16 104 MET A C 1
ATOM 773 O O . MET A 1 104 ? -7.142 -6.416 -13.046 1.00 38.16 104 MET A O 1
#

pLDDT: mean 78.39, std 19.24, range [33.94, 97.12]

Se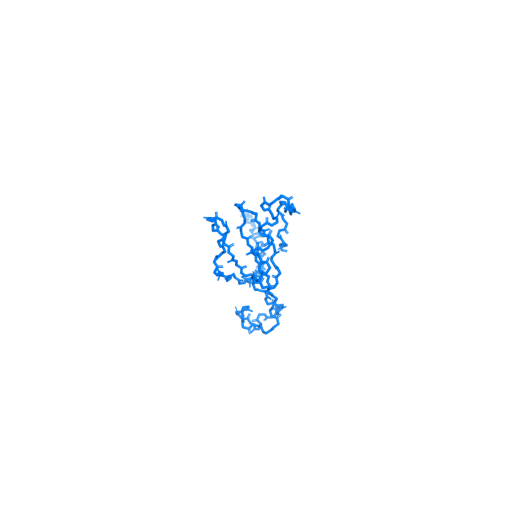condary structure (DSSP, 8-state):
--------------------PEEEEEEEEEETTEEEEEEEEEE---TT---SSGGG-TT-EEEEEEEEETTEEEEEESSSTTHHHHHHHHHHT---PPTT----

Sequence (104 aa):
MRLSILTGTALLAACSVLRPYQHVDLPPINIGGTEYAVFMRVESPSSDMTYADALADPNARRAVYAVVDPGRLIYCGETAAPCESLIRRYRAGDVSLSEGGGPM